Protein AF-A0A815I5T0-F1 (afdb_monomer_lite)

Sequence (64 aa):
MPSQEHLNFINKLNDSKIPRQNQLIANRLFMKNFPRETTGAEIEHCFQTFGPVHDVKIIAKENT

pLDDT: mean 74.15, std 13.58, range [46.16, 91.44]

Radius of gyration: 18.6 Å; chains: 1; bounding box: 30×20×62 Å

Structure (mmCIF, N/CA/C/O backbone):
data_AF-A0A815I5T0-F1
#
_entry.id   AF-A0A815I5T0-F1
#
loop_
_atom_site.group_PDB
_atom_site.id
_atom_site.type_symbol
_atom_site.label_atom_id
_atom_site.label_alt_id
_atom_site.label_comp_id
_atom_site.label_asym_id
_atom_site.label_entity_id
_atom_site.label_seq_id
_atom_site.pdbx_PDB_ins_code
_atom_site.Cartn_x
_atom_site.Cartn_y
_atom_site.Cartn_z
_atom_site.occupancy
_atom_site.B_iso_or_equiv
_atom_site.auth_seq_id
_atom_site.auth_comp_id
_atom_site.auth_asym_id
_atom_site.auth_atom_id
_atom_site.pdbx_PDB_model_num
ATOM 1 N N . MET A 1 1 ? 4.743 -5.418 -38.115 1.00 55.25 1 MET A N 1
ATOM 2 C CA . MET A 1 1 ? 5.818 -6.056 -37.329 1.00 55.25 1 MET A CA 1
ATOM 3 C C . MET A 1 1 ? 6.775 -4.964 -36.887 1.00 55.25 1 MET A C 1
ATOM 5 O O . MET A 1 1 ? 7.207 -4.220 -37.761 1.00 55.25 1 MET A O 1
ATOM 9 N N . PRO A 1 2 ? 7.020 -4.777 -35.581 1.00 61.38 2 PRO A N 1
ATOM 10 C CA . PRO A 1 2 ? 7.967 -3.767 -35.111 1.00 61.38 2 PRO A CA 1
ATOM 11 C C . PRO A 1 2 ? 9.377 -4.080 -35.629 1.00 61.38 2 PRO A C 1
ATOM 13 O O . PRO A 1 2 ? 9.762 -5.246 -35.715 1.00 61.38 2 PRO A O 1
ATOM 16 N N . SER A 1 3 ? 10.122 -3.044 -36.019 1.00 82.50 3 SER A N 1
ATOM 17 C CA . SER A 1 3 ? 11.478 -3.189 -36.554 1.00 82.50 3 SER A CA 1
ATOM 18 C C . SER A 1 3 ? 12.446 -3.712 -35.488 1.00 82.50 3 SER A C 1
ATOM 20 O O . SER A 1 3 ? 12.244 -3.521 -34.287 1.00 82.50 3 SER A O 1
ATOM 22 N N . GLN A 1 4 ? 13.531 -4.354 -35.926 1.00 75.12 4 GLN A N 1
ATOM 23 C CA . GLN A 1 4 ? 14.567 -4.877 -35.027 1.00 75.12 4 GLN A CA 1
ATOM 24 C C . GLN A 1 4 ? 15.167 -3.772 -34.139 1.00 75.12 4 GLN A C 1
ATOM 26 O O . GLN A 1 4 ? 15.441 -3.994 -32.964 1.00 75.12 4 GLN A O 1
ATOM 31 N N . GLU A 1 5 ? 15.292 -2.555 -34.673 1.00 76.19 5 GLU A N 1
ATOM 32 C CA . GLU A 1 5 ? 15.737 -1.370 -33.931 1.00 76.19 5 GLU A CA 1
ATOM 33 C C . GLU A 1 5 ? 14.767 -0.975 -32.813 1.00 76.19 5 GLU A C 1
ATOM 35 O O . GLU A 1 5 ? 15.199 -0.657 -31.705 1.00 76.19 5 GLU A O 1
ATOM 40 N N . HIS A 1 6 ? 13.458 -1.057 -33.070 1.00 67.44 6 HIS A N 1
ATOM 41 C CA . HIS A 1 6 ? 12.433 -0.792 -32.064 1.00 67.44 6 HIS A CA 1
ATOM 42 C C . HIS A 1 6 ? 12.482 -1.828 -30.932 1.00 67.44 6 HIS A C 1
ATOM 44 O O . HIS A 1 6 ? 12.432 -1.462 -29.760 1.00 67.44 6 HIS A O 1
ATOM 50 N N . LEU A 1 7 ? 12.663 -3.113 -31.258 1.00 72.12 7 LEU A N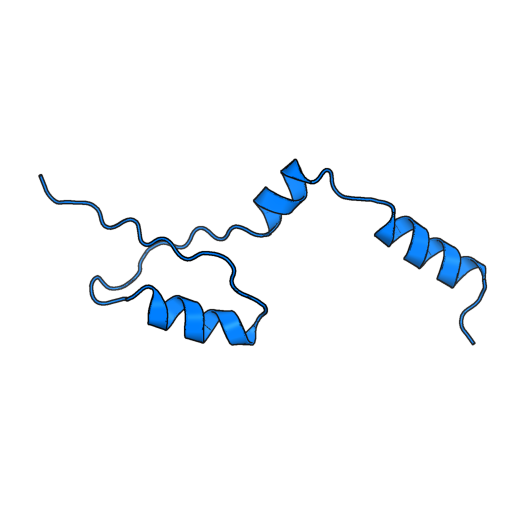 1
ATOM 51 C CA . LEU A 1 7 ? 12.817 -4.171 -30.251 1.00 72.12 7 LEU A CA 1
ATOM 52 C C . LEU A 1 7 ? 14.090 -3.986 -29.412 1.00 72.12 7 LEU A C 1
ATOM 54 O O . LEU A 1 7 ? 14.059 -4.145 -28.192 1.00 72.12 7 LEU A O 1
ATOM 58 N N . ASN A 1 8 ? 15.194 -3.583 -30.042 1.00 79.06 8 ASN A N 1
ATOM 59 C CA . ASN A 1 8 ? 16.450 -3.302 -29.349 1.00 79.06 8 ASN A CA 1
ATOM 60 C C . ASN A 1 8 ? 16.335 -2.093 -28.411 1.00 79.06 8 ASN A C 1
ATOM 62 O O . ASN A 1 8 ? 16.890 -2.115 -27.314 1.00 79.06 8 ASN A O 1
ATOM 66 N N . PHE A 1 9 ? 15.587 -1.059 -28.806 1.00 74.56 9 PHE A N 1
ATOM 67 C CA . PHE A 1 9 ? 15.313 0.102 -27.961 1.00 74.56 9 PHE A CA 1
ATOM 68 C C . PHE A 1 9 ? 14.498 -0.275 -26.716 1.00 74.56 9 PHE A C 1
ATOM 70 O O . PHE A 1 9 ? 14.893 0.074 -25.605 1.00 74.56 9 PHE A O 1
ATOM 77 N N . ILE A 1 10 ? 13.423 -1.054 -26.879 1.00 70.00 10 ILE A N 1
ATOM 78 C CA . ILE A 1 10 ? 12.601 -1.541 -25.758 1.00 70.00 10 ILE A CA 1
ATOM 79 C C . ILE A 1 10 ? 13.420 -2.428 -24.809 1.00 70.00 10 ILE A C 1
ATOM 81 O O . ILE A 1 10 ? 13.360 -2.254 -23.592 1.00 70.00 10 ILE A O 1
ATOM 85 N N . ASN A 1 11 ? 14.252 -3.324 -25.344 1.00 72.81 11 ASN A N 1
ATOM 86 C CA . ASN A 1 11 ? 15.126 -4.163 -24.524 1.00 72.81 11 ASN A CA 1
ATOM 87 C C . ASN A 1 11 ? 16.176 -3.339 -23.772 1.00 72.81 11 ASN A C 1
ATOM 89 O O . ASN A 1 11 ? 16.417 -3.596 -22.600 1.00 72.81 11 ASN A O 1
ATOM 93 N N . LYS A 1 12 ? 16.748 -2.304 -24.395 1.00 71.81 12 LYS A N 1
ATOM 94 C CA . LYS A 1 12 ? 17.717 -1.401 -23.755 1.00 71.81 12 LYS A CA 1
ATOM 95 C C . LYS A 1 12 ? 17.089 -0.541 -22.650 1.00 71.81 12 LYS A C 1
ATOM 97 O O . LYS A 1 12 ? 17.755 -0.246 -21.656 1.00 71.81 12 LYS A O 1
ATOM 102 N N . LEU A 1 13 ? 15.817 -0.162 -22.795 1.00 62.94 13 LEU A N 1
ATOM 103 C CA . LEU A 1 13 ? 15.047 0.486 -21.729 1.00 62.94 13 LEU A CA 1
ATOM 104 C C . LEU A 1 13 ? 14.802 -0.469 -20.552 1.00 62.94 13 LEU A C 1
ATOM 106 O O . LEU A 1 13 ? 14.960 -0.062 -19.406 1.00 62.94 13 LEU A O 1
ATOM 110 N N . ASN A 1 14 ? 14.497 -1.742 -20.822 1.00 63.47 14 ASN A N 1
ATOM 111 C CA . ASN A 1 14 ? 14.332 -2.765 -19.782 1.00 63.47 14 ASN A CA 1
ATOM 112 C C . ASN A 1 14 ? 15.657 -3.167 -19.109 1.00 63.47 14 ASN A C 1
ATOM 114 O O . ASN A 1 14 ? 15.671 -3.501 -17.925 1.00 63.47 14 ASN A O 1
ATOM 118 N N . ASP A 1 15 ? 16.770 -3.128 -19.845 1.00 63.56 15 ASP A N 1
ATOM 119 C CA . ASP A 1 15 ? 18.112 -3.445 -19.337 1.00 63.56 15 ASP A CA 1
ATOM 120 C C . ASP A 1 15 ? 18.770 -2.252 -18.626 1.00 63.56 15 ASP A C 1
ATOM 122 O O . ASP A 1 15 ? 19.715 -2.408 -17.849 1.00 63.56 15 ASP A O 1
ATOM 126 N N . SER A 1 16 ? 18.198 -1.054 -18.792 1.00 55.91 16 SER A N 1
ATOM 127 C CA . SER A 1 16 ? 18.404 0.077 -17.886 1.00 55.91 16 SER A CA 1
ATOM 128 C C . SER A 1 16 ? 17.693 -0.219 -16.568 1.00 55.91 16 SER A C 1
ATOM 130 O O . SER A 1 16 ? 16.735 0.445 -16.179 1.00 55.91 16 SER A O 1
ATOM 132 N N . LYS A 1 17 ? 18.172 -1.255 -15.871 1.00 56.31 17 LYS A N 1
ATOM 133 C CA . LYS A 1 17 ? 17.877 -1.531 -14.474 1.00 56.31 17 LYS A CA 1
ATOM 134 C C . LYS A 1 17 ? 18.220 -0.263 -13.714 1.00 56.31 17 LYS A C 1
ATOM 136 O O . LYS A 1 17 ? 19.378 -0.039 -13.361 1.00 56.31 17 LYS A O 1
ATOM 141 N N . ILE A 1 18 ? 17.211 0.573 -13.474 1.00 57.00 18 ILE A N 1
ATOM 142 C CA . ILE A 1 18 ? 17.252 1.590 -12.433 1.00 57.00 18 ILE A CA 1
ATOM 143 C C . ILE A 1 18 ? 17.858 0.860 -11.233 1.00 57.00 18 ILE A C 1
ATOM 145 O O . ILE A 1 18 ? 17.319 -0.193 -10.867 1.00 57.00 18 ILE A O 1
ATOM 149 N N . PRO A 1 19 ? 19.017 1.297 -10.701 1.00 51.28 19 PRO A N 1
ATOM 150 C CA . PRO A 1 19 ? 19.706 0.548 -9.660 1.00 51.28 19 PRO A CA 1
ATOM 151 C C . PRO A 1 19 ? 18.672 0.196 -8.598 1.00 51.28 19 PRO A C 1
ATOM 153 O O . PRO A 1 19 ? 17.896 1.069 -8.220 1.00 51.28 19 PRO A O 1
ATOM 156 N N . ARG A 1 20 ? 18.586 -1.079 -8.186 1.00 52.31 20 ARG A N 1
ATOM 157 C CA . ARG A 1 20 ? 17.492 -1.591 -7.328 1.00 52.31 20 ARG A CA 1
ATOM 158 C C . ARG A 1 20 ? 17.177 -0.658 -6.149 1.00 52.31 20 ARG A C 1
ATOM 160 O O . ARG A 1 20 ? 16.025 -0.507 -5.773 1.00 52.31 20 ARG A O 1
ATOM 167 N N . GLN A 1 21 ? 18.190 0.038 -5.637 1.00 48.81 21 GLN A N 1
ATOM 168 C CA . GLN A 1 21 ? 18.073 1.086 -4.627 1.00 48.81 21 GLN A CA 1
ATOM 169 C C . GLN A 1 21 ? 17.194 2.292 -5.028 1.00 48.81 21 GLN A C 1
ATOM 171 O O . GLN A 1 21 ? 16.386 2.729 -4.218 1.00 48.81 21 GLN A O 1
ATOM 176 N N . ASN A 1 22 ? 17.278 2.795 -6.261 1.00 46.16 22 ASN A N 1
ATOM 177 C CA . ASN A 1 22 ? 16.391 3.842 -6.786 1.00 46.16 22 ASN A CA 1
ATOM 178 C C . ASN A 1 22 ? 14.996 3.303 -7.141 1.00 46.16 22 ASN A C 1
ATOM 180 O O . ASN A 1 22 ? 14.011 4.021 -7.001 1.00 46.16 22 ASN A O 1
ATOM 184 N N . GLN A 1 23 ? 14.893 2.036 -7.551 1.00 49.41 23 GLN A N 1
ATOM 185 C CA . GLN A 1 23 ? 13.608 1.384 -7.833 1.00 49.41 23 GLN A CA 1
ATOM 186 C C . GLN A 1 23 ? 12.766 1.205 -6.555 1.00 49.41 23 GLN A C 1
ATOM 188 O O . GLN A 1 23 ? 11.559 1.420 -6.567 1.00 49.41 23 GLN A O 1
ATOM 193 N N . LEU A 1 24 ? 13.411 0.890 -5.425 1.00 50.97 24 LEU A N 1
ATOM 194 C CA . LEU A 1 24 ? 12.753 0.798 -4.116 1.00 50.97 24 LEU A CA 1
ATOM 195 C C . LEU A 1 24 ? 12.229 2.152 -3.611 1.00 50.97 24 LEU A C 1
ATOM 197 O O . LEU A 1 24 ? 11.227 2.186 -2.902 1.00 50.97 24 LEU A O 1
ATOM 201 N N . ILE A 1 25 ? 12.881 3.260 -3.980 1.00 51.97 25 ILE A N 1
ATOM 202 C CA . ILE A 1 25 ? 12.418 4.614 -3.638 1.00 51.97 25 ILE A CA 1
ATOM 203 C C . ILE A 1 25 ? 11.216 5.003 -4.511 1.00 51.97 25 ILE A C 1
ATOM 205 O O . ILE A 1 25 ? 10.266 5.586 -3.999 1.00 51.97 25 ILE A O 1
ATOM 209 N N . ALA A 1 26 ? 11.217 4.631 -5.798 1.00 58.19 26 ALA A N 1
ATOM 210 C CA . ALA A 1 26 ? 10.119 4.929 -6.723 1.00 58.19 26 ALA A CA 1
ATOM 211 C C . ALA A 1 26 ? 8.802 4.207 -6.375 1.00 58.19 26 ALA A C 1
ATOM 213 O O . ALA A 1 26 ? 7.728 4.708 -6.694 1.00 58.19 26 ALA A O 1
ATOM 214 N N . ASN A 1 27 ? 8.875 3.065 -5.685 1.00 71.75 27 ASN A N 1
ATOM 215 C CA . ASN A 1 27 ? 7.709 2.238 -5.357 1.00 71.75 27 ASN A CA 1
ATOM 216 C C . ASN A 1 27 ? 7.154 2.483 -3.945 1.00 71.75 27 ASN A C 1
ATOM 218 O O . ASN A 1 27 ? 6.246 1.775 -3.511 1.00 71.75 27 ASN A O 1
ATOM 222 N N . ARG A 1 28 ? 7.704 3.452 -3.199 1.00 78.56 28 ARG A N 1
ATOM 223 C CA . ARG A 1 28 ? 7.276 3.747 -1.828 1.00 78.56 28 ARG A CA 1
ATOM 224 C C . ARG A 1 28 ? 6.553 5.085 -1.767 1.00 78.56 28 ARG A C 1
ATOM 226 O O . ARG A 1 28 ? 7.160 6.140 -1.920 1.00 78.56 28 ARG A O 1
ATOM 233 N N . LEU A 1 29 ? 5.254 5.035 -1.494 1.00 82.44 29 LEU A N 1
ATOM 234 C CA . LEU A 1 29 ? 4.416 6.223 -1.366 1.00 82.44 29 LEU A CA 1
ATOM 235 C C . LEU A 1 29 ? 4.332 6.666 0.097 1.00 82.44 29 LEU A C 1
ATOM 237 O O . LEU A 1 29 ? 4.022 5.874 0.985 1.00 82.44 29 LEU A O 1
ATOM 241 N N . PHE A 1 30 ? 4.587 7.952 0.339 1.00 83.31 30 PHE A N 1
ATOM 242 C CA . PHE A 1 30 ? 4.329 8.594 1.624 1.00 83.31 30 PHE A CA 1
ATOM 243 C C . PHE A 1 30 ? 3.117 9.498 1.484 1.00 83.31 30 PHE A C 1
ATOM 245 O O . PHE A 1 30 ? 3.143 10.490 0.760 1.00 83.31 30 PHE A O 1
ATOM 252 N N . MET A 1 31 ? 2.062 9.156 2.206 1.00 82.88 31 MET A N 1
ATOM 253 C CA . MET A 1 31 ? 0.803 9.883 2.192 1.00 82.88 31 MET A CA 1
ATOM 254 C C . MET A 1 31 ? 0.517 10.400 3.604 1.00 82.88 31 MET A C 1
ATOM 256 O O . MET A 1 31 ? 0.840 9.747 4.597 1.00 82.88 31 MET A O 1
ATOM 260 N N . LYS A 1 32 ? -0.031 11.611 3.699 1.00 83.44 32 LYS A N 1
ATOM 261 C CA . LYS A 1 32 ? -0.374 12.292 4.957 1.00 83.44 32 LYS A CA 1
ATOM 262 C C . LYS A 1 32 ? -1.832 12.745 4.896 1.00 83.44 32 LYS A C 1
ATOM 264 O O . LYS A 1 32 ? -2.428 12.718 3.827 1.00 83.44 32 LYS A O 1
ATOM 269 N N . ASN A 1 33 ? -2.355 13.223 6.027 1.00 84.69 33 ASN A N 1
ATOM 270 C CA . ASN A 1 33 ? -3.723 13.739 6.156 1.00 84.69 33 ASN A CA 1
ATOM 271 C C . ASN A 1 33 ? -4.818 12.665 6.017 1.00 84.69 33 ASN A C 1
ATOM 273 O O . ASN A 1 33 ? -5.893 12.930 5.488 1.00 84.69 33 ASN A O 1
ATOM 277 N N . PHE A 1 34 ? -4.543 11.454 6.499 1.00 84.25 34 PHE A N 1
ATOM 278 C CA . PHE A 1 34 ? -5.587 10.447 6.643 1.00 84.25 34 PHE A CA 1
ATOM 279 C C . PHE A 1 34 ? -6.428 10.714 7.893 1.00 84.25 34 PHE A C 1
ATOM 281 O O . PHE A 1 34 ? -5.863 11.092 8.928 1.00 84.25 34 PHE A O 1
ATOM 288 N N . PRO A 1 35 ? -7.748 10.482 7.818 1.00 86.19 35 PRO A N 1
ATOM 289 C CA . PRO A 1 35 ? -8.591 10.361 8.998 1.00 86.19 35 PRO A CA 1
ATOM 290 C C . PRO A 1 35 ? -8.019 9.332 9.984 1.00 86.19 35 PRO A C 1
ATOM 292 O O . PRO A 1 35 ? -7.389 8.353 9.570 1.00 86.19 35 PRO A O 1
ATOM 295 N N . ARG A 1 36 ? -8.223 9.537 11.290 1.00 79.12 36 ARG A N 1
ATOM 296 C CA . ARG A 1 36 ? -7.634 8.682 12.342 1.00 79.12 36 ARG A CA 1
ATOM 297 C C . ARG A 1 36 ? -8.169 7.252 12.285 1.00 79.12 36 ARG A C 1
ATOM 299 O O . ARG A 1 36 ? -7.502 6.326 12.733 1.00 79.12 36 ARG A O 1
ATOM 306 N N . GLU A 1 37 ? -9.373 7.104 11.759 1.00 87.00 37 GLU A N 1
ATOM 307 C CA . GLU A 1 37 ? -10.074 5.831 11.598 1.00 87.00 37 GLU A CA 1
ATOM 308 C C . GLU A 1 37 ? -9.508 4.986 10.448 1.00 87.00 37 GLU A C 1
ATOM 310 O O . GLU A 1 37 ? -9.788 3.793 10.397 1.00 87.00 37 GLU A O 1
ATOM 315 N N . THR A 1 38 ? -8.697 5.581 9.562 1.00 85.75 38 THR A N 1
ATOM 316 C CA . THR A 1 38 ? -8.153 4.898 8.380 1.00 85.75 38 THR A CA 1
ATOM 317 C C . THR A 1 38 ? -7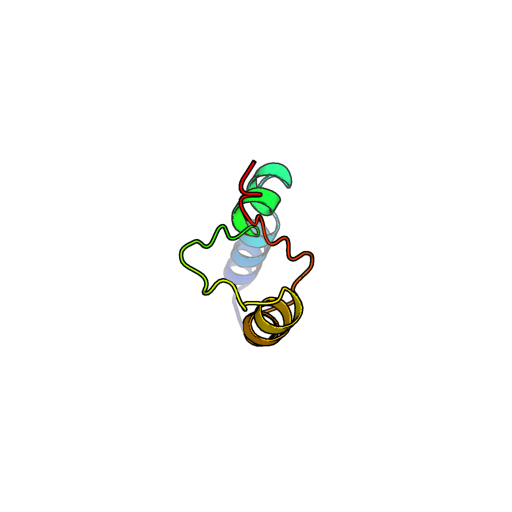.314 3.693 8.785 1.00 85.75 38 THR A C 1
ATOM 319 O O . THR A 1 38 ? -6.351 3.807 9.552 1.00 85.75 38 THR A O 1
ATOM 322 N N . THR A 1 39 ? -7.637 2.541 8.207 1.00 87.38 39 THR A N 1
ATOM 323 C CA . THR A 1 39 ? -6.937 1.280 8.456 1.00 87.38 39 THR A CA 1
ATOM 324 C C . THR A 1 39 ? -5.992 0.909 7.315 1.00 87.38 39 THR A C 1
ATOM 326 O O . THR A 1 39 ? -6.156 1.318 6.165 1.00 87.38 39 THR A O 1
ATOM 329 N N . GLY A 1 40 ? -4.979 0.092 7.622 1.00 85.12 40 GLY A N 1
ATOM 330 C CA . GLY A 1 40 ? -4.044 -0.400 6.604 1.00 85.12 40 GLY A CA 1
ATOM 331 C C . GLY A 1 40 ? -4.741 -1.227 5.518 1.00 85.12 40 GLY A C 1
ATOM 332 O O . GLY A 1 40 ? -4.370 -1.127 4.353 1.00 85.12 40 GLY A O 1
ATOM 333 N N . ALA A 1 41 ? -5.789 -1.971 5.891 1.00 87.19 41 ALA A N 1
ATOM 334 C CA . ALA A 1 41 ? -6.577 -2.796 4.978 1.00 87.19 41 ALA A CA 1
ATOM 335 C C . ALA A 1 41 ? -7.355 -1.959 3.949 1.00 87.19 41 ALA A C 1
ATOM 337 O O . ALA A 1 41 ? -7.414 -2.327 2.779 1.00 87.19 41 ALA A O 1
ATOM 338 N N . GLU A 1 42 ? -7.912 -0.811 4.351 1.00 89.31 42 GLU A N 1
ATOM 339 C CA . GLU A 1 42 ? -8.595 0.101 3.421 1.00 89.31 42 GLU A CA 1
ATOM 340 C C . GLU A 1 42 ? -7.625 0.691 2.397 1.00 89.31 42 GLU A C 1
ATOM 342 O O . GLU A 1 42 ? -7.946 0.762 1.209 1.00 89.31 42 GLU A O 1
ATOM 347 N N . ILE A 1 43 ? -6.419 1.072 2.836 1.00 88.56 43 ILE A N 1
ATOM 348 C CA . ILE A 1 43 ? -5.373 1.562 1.933 1.00 88.56 43 ILE A CA 1
ATOM 349 C C . ILE A 1 43 ? -4.942 0.442 0.986 1.00 88.56 43 ILE A C 1
ATOM 351 O O . ILE A 1 43 ? -4.898 0.655 -0.221 1.00 88.56 43 ILE A O 1
ATOM 355 N N . GLU A 1 44 ? -4.669 -0.758 1.493 1.00 89.19 44 GLU A N 1
ATOM 356 C CA . GLU A 1 44 ? -4.295 -1.894 0.651 1.00 89.19 44 GLU A CA 1
ATOM 357 C C . GLU A 1 44 ? -5.362 -2.181 -0.415 1.00 89.19 44 GLU A C 1
ATOM 359 O O . GLU A 1 44 ? -5.037 -2.250 -1.601 1.00 89.19 44 GLU A O 1
ATOM 364 N N . HIS A 1 45 ? -6.636 -2.251 -0.023 1.00 90.81 45 HIS A N 1
ATOM 365 C CA . HIS A 1 45 ? -7.741 -2.495 -0.947 1.00 90.81 45 HIS A CA 1
ATOM 366 C C . HIS A 1 45 ? -7.873 -1.397 -2.012 1.00 90.81 45 HIS A C 1
ATOM 368 O O . HIS A 1 45 ? -8.031 -1.696 -3.196 1.00 90.81 45 HIS A O 1
ATOM 374 N N . CYS A 1 46 ? -7.748 -0.122 -1.625 1.00 88.81 46 CYS A N 1
ATOM 375 C CA . CYS A 1 46 ? -7.772 0.987 -2.579 1.00 88.81 46 CYS A CA 1
ATOM 376 C C . CYS A 1 46 ? -6.601 0.907 -3.568 1.00 88.81 46 CYS A C 1
ATOM 378 O O . CYS A 1 46 ? -6.795 1.067 -4.773 1.00 88.81 46 CYS A O 1
ATOM 380 N N . PHE A 1 47 ? -5.387 0.642 -3.081 1.00 88.25 47 PHE A N 1
ATOM 381 C CA . PHE A 1 47 ? -4.176 0.667 -3.904 1.00 88.25 47 PHE A CA 1
ATOM 382 C C . PHE A 1 47 ? -3.985 -0.582 -4.771 1.00 88.25 47 PHE A C 1
ATOM 384 O O . PHE A 1 47 ? -3.335 -0.487 -5.813 1.00 88.25 47 PHE A O 1
ATOM 391 N N . GLN A 1 48 ? -4.624 -1.706 -4.429 1.00 87.00 48 GLN A N 1
ATOM 392 C CA . GLN A 1 48 ? -4.661 -2.912 -5.266 1.00 87.00 48 GLN A CA 1
ATOM 393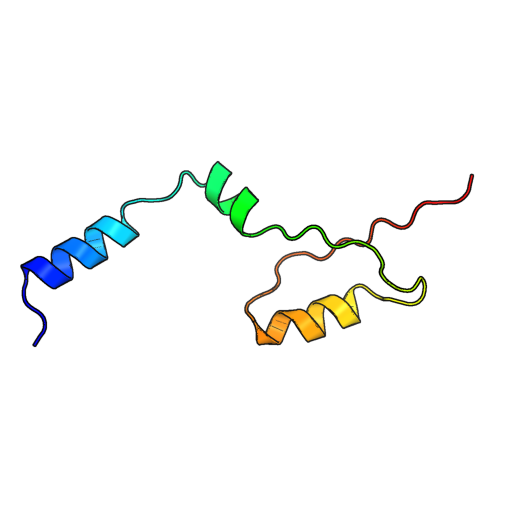 C C . GLN A 1 48 ? -5.218 -2.655 -6.674 1.00 87.00 48 GLN A C 1
ATOM 395 O O . GLN A 1 48 ? -4.831 -3.341 -7.619 1.00 87.00 48 GLN A O 1
ATOM 400 N N . THR A 1 49 ? -6.083 -1.648 -6.847 1.00 91.44 49 THR A N 1
ATOM 401 C CA . THR A 1 49 ? -6.608 -1.277 -8.174 1.00 91.44 49 THR A CA 1
ATOM 402 C C . THR A 1 49 ? -5.550 -0.676 -9.104 1.00 91.44 49 THR A C 1
ATOM 404 O O . THR A 1 49 ? -5.685 -0.773 -10.322 1.00 91.44 49 THR A O 1
ATOM 407 N N . PHE A 1 50 ? -4.482 -0.096 -8.552 1.00 85.69 50 PHE A N 1
ATOM 408 C CA . PHE A 1 50 ? -3.393 0.516 -9.319 1.00 85.69 50 PHE A CA 1
ATOM 409 C C . PHE A 1 50 ? -2.203 -0.430 -9.520 1.00 85.69 50 PHE A C 1
ATOM 411 O O . PHE A 1 50 ? -1.388 -0.209 -10.416 1.00 85.69 50 PHE A O 1
ATOM 418 N N . GLY A 1 51 ? -2.094 -1.483 -8.708 1.00 84.69 51 GLY A N 1
ATOM 419 C CA . GLY A 1 51 ? -1.039 -2.483 -8.816 1.00 84.69 51 GLY A CA 1
ATOM 420 C C . GLY A 1 51 ? -0.850 -3.305 -7.539 1.00 84.69 51 GLY A C 1
ATOM 421 O O . GLY A 1 51 ? -1.541 -3.090 -6.544 1.00 84.69 51 GLY A O 1
ATOM 422 N N . PRO A 1 52 ? 0.095 -4.260 -7.546 1.00 83.75 52 PRO A N 1
ATOM 423 C CA . PRO A 1 52 ? 0.392 -5.078 -6.378 1.00 83.75 52 PRO A CA 1
ATOM 424 C C . PRO A 1 52 ? 0.954 -4.223 -5.236 1.00 83.75 52 PRO A C 1
ATOM 426 O O . PRO A 1 52 ? 1.985 -3.562 -5.375 1.00 83.75 52 PRO A O 1
ATOM 429 N N . VAL A 1 53 ? 0.281 -4.270 -4.088 1.00 84.81 53 VAL A N 1
ATOM 430 C CA . VAL A 1 53 ? 0.733 -3.639 -2.845 1.00 84.81 53 VAL A CA 1
ATOM 431 C C . VAL A 1 53 ? 1.580 -4.649 -2.075 1.00 84.81 53 VAL A C 1
ATOM 433 O O . VAL A 1 53 ? 1.155 -5.779 -1.858 1.00 84.81 53 VAL A O 1
ATOM 436 N N . HIS A 1 54 ? 2.797 -4.257 -1.694 1.00 84.25 54 HIS A N 1
ATOM 437 C CA . HIS A 1 54 ? 3.725 -5.137 -0.974 1.00 84.25 54 HIS A CA 1
ATOM 438 C C . HIS A 1 54 ? 3.711 -4.931 0.542 1.00 84.25 54 HIS A C 1
ATOM 440 O O . HIS A 1 54 ? 3.866 -5.894 1.284 1.00 84.25 54 HIS A O 1
ATOM 446 N N . ASP A 1 55 ? 3.598 -3.681 0.994 1.00 82.75 55 ASP A N 1
ATOM 447 C CA . ASP A 1 55 ? 3.650 -3.323 2.410 1.00 82.75 55 ASP A CA 1
ATOM 448 C C . ASP A 1 55 ? 2.886 -2.015 2.648 1.00 82.75 55 ASP A C 1
ATOM 450 O O . ASP A 1 55 ? 3.002 -1.065 1.865 1.00 82.75 55 ASP A O 1
ATOM 454 N N . VAL A 1 56 ? 2.127 -1.956 3.742 1.00 86.25 56 VAL A N 1
ATOM 455 C CA . VAL A 1 56 ? 1.377 -0.771 4.173 1.00 86.25 56 VAL A CA 1
ATOM 456 C C . VAL A 1 56 ? 1.674 -0.523 5.643 1.00 86.25 56 VAL A C 1
ATOM 4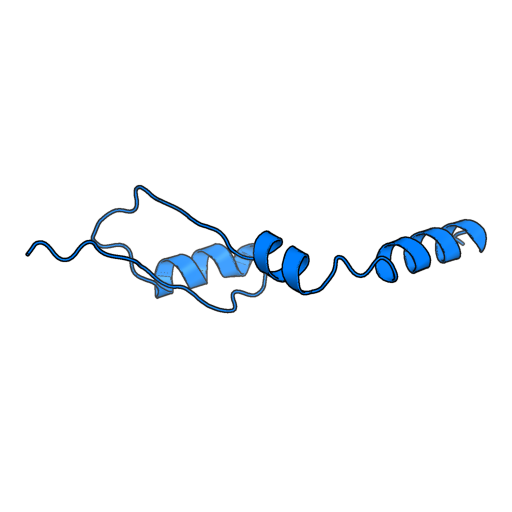58 O O . VAL A 1 56 ? 1.348 -1.328 6.512 1.00 86.25 56 VAL A O 1
ATOM 461 N N . LYS A 1 57 ? 2.255 0.643 5.940 1.00 85.00 57 LYS A N 1
ATOM 462 C CA . LYS A 1 57 ? 2.551 1.068 7.309 1.00 85.00 57 LYS A CA 1
ATOM 463 C C . LYS A 1 57 ? 1.894 2.406 7.608 1.00 85.00 57 LYS A C 1
ATOM 465 O O . LYS A 1 57 ? 2.273 3.427 7.038 1.00 85.00 57 LYS A O 1
ATOM 470 N N . ILE A 1 58 ? 0.966 2.407 8.562 1.00 85.00 58 ILE A N 1
ATOM 471 C CA . ILE A 1 58 ? 0.371 3.632 9.098 1.00 85.00 58 ILE A CA 1
ATOM 472 C C . ILE A 1 58 ? 1.197 4.081 10.300 1.00 85.00 58 ILE A C 1
ATOM 474 O O . ILE A 1 58 ? 1.318 3.370 11.295 1.00 85.00 58 ILE A O 1
ATOM 478 N N . ILE A 1 59 ? 1.792 5.270 10.197 1.00 80.56 59 ILE A N 1
ATOM 479 C CA . ILE A 1 59 ? 2.511 5.903 11.304 1.00 80.56 59 ILE A CA 1
ATOM 480 C C . ILE A 1 59 ? 1.522 6.827 12.014 1.00 80.56 59 ILE A C 1
ATOM 482 O O . ILE A 1 59 ? 1.397 8.002 11.670 1.00 80.56 59 ILE A O 1
ATOM 486 N N . ALA A 1 60 ? 0.788 6.282 12.982 1.00 75.19 60 ALA A N 1
ATOM 487 C CA . ALA A 1 60 ? 0.018 7.098 13.908 1.00 75.19 60 ALA A CA 1
ATOM 488 C C . ALA A 1 60 ? 0.985 7.754 14.901 1.00 75.19 60 ALA A C 1
ATOM 490 O O . ALA A 1 60 ? 1.877 7.098 15.440 1.00 75.19 60 ALA A O 1
ATOM 491 N N . LYS A 1 61 ? 0.831 9.059 15.133 1.00 67.94 61 LYS A N 1
ATOM 492 C CA . LYS A 1 61 ? 1.564 9.737 16.200 1.00 67.94 61 LYS A CA 1
ATOM 493 C C . LYS A 1 61 ? 0.948 9.275 17.524 1.00 67.94 61 LYS A C 1
ATOM 495 O O . LYS A 1 61 ? -0.206 9.604 17.796 1.00 67.94 61 LYS A O 1
ATOM 500 N N . GLU A 1 62 ? 1.673 8.478 18.307 1.00 66.44 62 GLU A N 1
ATOM 501 C CA . GLU A 1 62 ? 1.286 8.226 19.695 1.00 66.44 62 GLU A CA 1
ATOM 502 C C . GLU A 1 62 ? 1.350 9.565 20.438 1.00 66.44 62 GLU A C 1
ATOM 504 O O . GLU A 1 62 ? 2.380 10.241 20.437 1.00 66.44 62 GLU A O 1
ATOM 509 N N . ASN A 1 63 ? 0.219 9.995 20.996 1.00 57.94 63 ASN A N 1
ATOM 510 C CA . ASN A 1 63 ? 0.184 11.146 21.889 1.00 57.94 63 ASN A CA 1
ATOM 511 C C . ASN A 1 63 ? 0.751 10.684 23.237 1.00 57.94 63 ASN A C 1
ATOM 513 O O . ASN A 1 63 ? -0.005 10.175 24.063 1.00 57.94 63 ASN A O 1
ATOM 517 N N . THR A 1 64 ? 2.073 10.774 23.405 1.00 46.38 64 THR A N 1
ATOM 518 C CA . TH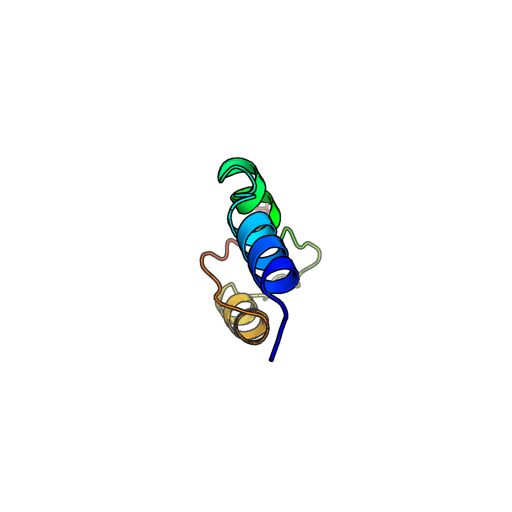R A 1 64 ? 2.714 10.794 24.731 1.00 46.38 64 THR A CA 1
ATOM 519 C C . THR A 1 64 ? 2.372 12.096 25.443 1.00 46.38 64 THR A C 1
ATOM 521 O O . THR A 1 64 ? 2.387 13.149 24.762 1.00 46.38 64 THR A O 1
#

Foldseek 3Di:
DDDPVVVVVVVVVVVPPPPV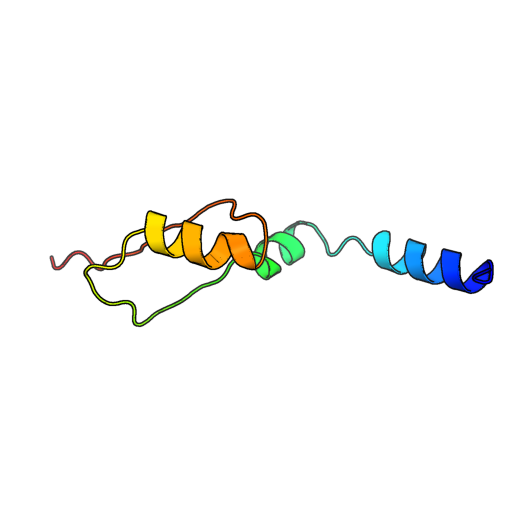VVVVVVPDDDDDDDDPPDDQVVVCVVCVVVHHDDDGDDDDPPPD

Secondary structure (DSSP, 8-state):
---HHHHHHHHHHHHS---HHHHHHHT--------TT--HHHHHHHHHTTS-------------

Organism: NCBI:txid392033

InterPro domains:
  IPR000504 RNA recognition motif domain [PF00076] (29-63)
  IPR012677 Nucleotide-binding alpha-beta plait domain superfamily [G3DSA:3.30.70.330] (3-64)
  IPR035979 RNA-binding domain superfamily [SSF54928] (18-63)